Protein AF-A0A0S8G4N6-F1 (afdb_monomer_lite)

Structure (mmCIF, N/CA/C/O backbone):
data_AF-A0A0S8G4N6-F1
#
_entry.id   AF-A0A0S8G4N6-F1
#
loop_
_atom_site.group_PDB
_atom_site.id
_atom_site.type_symbol
_atom_site.label_atom_id
_atom_site.label_alt_id
_atom_site.label_comp_id
_atom_site.label_asym_id
_atom_site.label_entity_id
_atom_site.label_seq_id
_atom_site.pdbx_PDB_ins_code
_atom_site.Cartn_x
_atom_site.Cartn_y
_atom_site.Cartn_z
_atom_site.occupancy
_atom_site.B_iso_or_equiv
_atom_site.auth_seq_id
_atom_site.auth_comp_id
_atom_site.auth_asym_id
_atom_site.auth_atom_id
_atom_site.pdbx_PDB_model_num
ATOM 1 N N . MET A 1 1 ? 17.243 11.690 51.831 1.00 50.94 1 MET A N 1
ATOM 2 C CA . MET A 1 1 ? 15.802 11.473 51.578 1.00 50.94 1 MET A CA 1
ATOM 3 C C . MET A 1 1 ? 15.578 9.976 51.459 1.00 50.94 1 MET A C 1
ATOM 5 O O . MET A 1 1 ? 16.078 9.390 50.510 1.00 50.94 1 MET A O 1
ATOM 9 N N . SER A 1 2 ? 14.945 9.353 52.455 1.00 51.16 2 SER A N 1
ATOM 10 C CA . SER A 1 2 ? 14.623 7.921 52.417 1.00 51.16 2 SER A CA 1
ATOM 11 C C . SER A 1 2 ? 13.267 7.761 51.732 1.00 51.16 2 SER A C 1
ATOM 13 O O . SER A 1 2 ? 12.272 8.266 52.246 1.00 51.16 2 SER A O 1
ATOM 15 N N . TYR A 1 3 ? 13.232 7.147 50.548 1.00 54.66 3 TYR A N 1
ATOM 16 C CA . TYR A 1 3 ? 11.973 6.776 49.902 1.00 54.66 3 TYR A CA 1
ATOM 17 C C . TYR A 1 3 ? 11.386 5.588 50.666 1.00 54.66 3 TYR A C 1
ATOM 19 O O . TYR A 1 3 ? 12.036 4.548 50.779 1.00 54.66 3 TYR A O 1
ATOM 27 N N . SER A 1 4 ? 10.176 5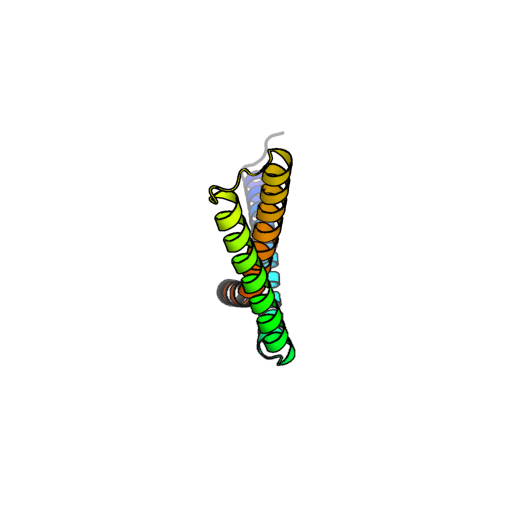.731 51.210 1.00 78.25 4 SER A N 1
ATOM 28 C CA . SER A 1 4 ? 9.478 4.590 51.801 1.00 78.25 4 SER A CA 1
ATOM 29 C C . SER A 1 4 ? 9.069 3.619 50.690 1.00 78.25 4 SER A C 1
ATOM 31 O O . SER A 1 4 ? 8.760 4.031 49.567 1.00 78.25 4 SER A O 1
ATOM 33 N N . TYR A 1 5 ? 9.034 2.325 50.999 1.00 75.19 5 TYR A N 1
ATOM 34 C CA . TYR A 1 5 ? 8.566 1.285 50.076 1.00 75.19 5 TYR A CA 1
ATOM 35 C C . TYR A 1 5 ? 7.176 1.603 49.483 1.00 75.19 5 TYR A C 1
ATOM 37 O O . TYR A 1 5 ? 6.902 1.307 48.321 1.00 75.19 5 TYR A O 1
ATOM 45 N N . GLU A 1 6 ? 6.325 2.292 50.246 1.00 76.81 6 GLU A N 1
ATOM 46 C CA . GLU A 1 6 ? 5.008 2.769 49.813 1.00 76.81 6 GLU A CA 1
ATOM 47 C C . GLU A 1 6 ? 5.103 3.862 48.743 1.00 76.81 6 GLU A C 1
ATOM 49 O O . GLU A 1 6 ? 4.466 3.736 47.699 1.00 76.81 6 GLU A O 1
ATOM 54 N N . THR A 1 7 ? 5.958 4.877 48.933 1.00 77.62 7 THR A N 1
ATOM 55 C CA . THR A 1 7 ? 6.173 5.931 47.920 1.00 77.62 7 THR A CA 1
ATOM 56 C C . THR A 1 7 ? 6.769 5.383 46.621 1.00 77.62 7 THR A C 1
ATOM 58 O O . THR A 1 7 ? 6.418 5.841 45.532 1.00 77.62 7 THR A O 1
ATOM 61 N N . TRP A 1 8 ? 7.624 4.358 46.711 1.00 75.94 8 TRP A N 1
ATOM 62 C CA . TRP A 1 8 ? 8.160 3.666 45.539 1.00 75.94 8 TRP A CA 1
ATOM 63 C C . TRP A 1 8 ? 7.072 2.869 44.800 1.00 75.94 8 TRP A C 1
ATOM 65 O O . TRP A 1 8 ? 6.920 3.017 43.585 1.00 75.94 8 TRP A O 1
ATOM 75 N N . ASN A 1 9 ? 6.260 2.092 45.525 1.00 80.69 9 ASN A N 1
ATOM 76 C CA . ASN A 1 9 ? 5.147 1.332 44.949 1.00 80.69 9 ASN A CA 1
ATOM 77 C C . ASN A 1 9 ? 4.086 2.232 44.305 1.00 80.69 9 ASN A C 1
ATOM 79 O O . ASN A 1 9 ? 3.547 1.901 43.248 1.00 80.69 9 ASN A O 1
ATOM 83 N N . GLU A 1 10 ? 3.783 3.378 44.909 1.00 79.69 10 GLU A N 1
ATOM 84 C CA . GLU A 1 10 ? 2.830 4.337 44.357 1.00 79.69 10 GLU A CA 1
ATOM 85 C C . GLU A 1 10 ? 3.348 4.971 43.056 1.00 79.69 10 GLU A C 1
ATOM 87 O O . GLU A 1 10 ? 2.602 5.085 42.078 1.00 79.69 10 GLU A O 1
ATOM 92 N N . GLY A 1 11 ? 4.648 5.284 42.995 1.00 75.94 11 GLY A N 1
ATOM 93 C CA . GLY A 1 11 ? 5.320 5.725 41.772 1.00 75.94 11 GLY A CA 1
ATOM 94 C C . GLY A 1 11 ? 5.255 4.682 40.651 1.00 75.94 11 GLY A C 1
ATOM 95 O O . GLY A 1 11 ? 4.900 5.018 39.519 1.00 75.94 11 GLY A O 1
ATOM 96 N N . GLN A 1 12 ? 5.514 3.407 40.967 1.00 79.75 12 GLN A N 1
ATOM 97 C CA . GLN A 1 12 ? 5.400 2.303 40.005 1.00 79.75 12 GLN A CA 1
ATOM 98 C C . GLN A 1 12 ? 3.959 2.127 39.502 1.00 79.75 12 GLN A C 1
ATOM 100 O O . GLN A 1 12 ? 3.735 2.012 38.298 1.00 79.75 12 GLN A O 1
ATOM 105 N N . ARG A 1 13 ? 2.960 2.187 40.394 1.00 80.12 13 ARG A N 1
ATOM 106 C CA . ARG A 1 13 ? 1.537 2.100 40.019 1.00 80.12 13 ARG A CA 1
ATOM 107 C C . ARG A 1 13 ? 1.104 3.247 39.107 1.00 80.12 13 ARG A C 1
ATOM 109 O O . ARG A 1 13 ? 0.400 2.998 38.131 1.00 80.12 13 ARG A O 1
ATOM 116 N N . LYS A 1 14 ? 1.539 4.484 39.378 1.00 80.00 14 LYS A N 1
ATOM 117 C CA . LYS A 1 14 ? 1.263 5.639 38.504 1.00 80.00 14 LYS A CA 1
ATOM 118 C C . LYS A 1 14 ? 1.882 5.473 37.118 1.00 80.00 14 LYS A C 1
ATOM 120 O O . LYS A 1 14 ? 1.198 5.724 36.131 1.00 80.00 14 LYS A O 1
ATOM 125 N N . GLN A 1 15 ? 3.134 5.021 37.031 1.00 81.81 15 GLN A N 1
ATOM 126 C CA . GLN A 1 15 ? 3.786 4.771 35.740 1.00 81.81 15 GLN A CA 1
ATOM 127 C C . GLN A 1 15 ? 3.089 3.663 34.947 1.00 81.81 15 GLN A C 1
ATOM 129 O O . GLN A 1 15 ? 2.857 3.821 33.750 1.00 81.81 15 GLN A O 1
ATOM 134 N N . LEU A 1 16 ? 2.722 2.561 35.606 1.00 80.69 16 LEU A N 1
ATOM 135 C CA . LEU A 1 16 ? 1.989 1.463 34.975 1.00 80.69 16 LEU A CA 1
ATOM 136 C C . LEU A 1 16 ? 0.611 1.913 34.479 1.00 80.69 16 LEU A C 1
ATOM 138 O O . LEU A 1 16 ? 0.246 1.587 33.354 1.00 80.69 16 LEU A O 1
ATOM 142 N N . ARG A 1 17 ? -0.122 2.706 35.274 1.00 81.19 17 ARG A N 1
ATOM 143 C CA . ARG A 1 17 ? -1.416 3.270 34.865 1.00 81.19 17 ARG A CA 1
ATOM 144 C C . ARG A 1 17 ? -1.268 4.217 33.671 1.00 81.19 17 ARG A C 1
ATOM 146 O O . ARG A 1 17 ? -2.014 4.072 32.718 1.00 81.19 17 ARG A O 1
ATOM 153 N N . GLY A 1 18 ? -0.259 5.090 33.661 1.00 80.00 18 GLY A N 1
ATOM 154 C CA . GLY A 1 18 ? 0.005 5.975 32.519 1.00 80.00 18 GLY A CA 1
ATOM 155 C C . GLY A 1 18 ? 0.291 5.215 31.217 1.00 80.00 18 GLY A C 1
ATOM 156 O O . GLY A 1 18 ? -0.275 5.545 30.181 1.00 80.00 18 GLY A O 1
ATOM 157 N N . ARG A 1 19 ? 1.099 4.146 31.275 1.00 83.88 19 ARG A N 1
ATOM 158 C CA . ARG A 1 19 ? 1.354 3.279 30.107 1.00 83.88 19 ARG A CA 1
ATOM 159 C C . ARG A 1 19 ? 0.103 2.526 29.656 1.00 83.88 19 ARG A C 1
ATOM 161 O O . ARG A 1 19 ? -0.092 2.324 28.461 1.00 83.88 19 ARG A O 1
ATOM 168 N N . LEU A 1 20 ? -0.727 2.088 30.603 1.00 82.62 20 LEU A N 1
ATOM 169 C CA . LEU A 1 20 ? -2.003 1.445 30.297 1.00 82.62 20 LEU A CA 1
ATOM 170 C C . LEU A 1 20 ? -2.944 2.426 29.586 1.00 82.62 20 LEU A C 1
ATOM 172 O O . LEU A 1 20 ? -3.516 2.072 28.560 1.00 82.62 20 LEU A O 1
ATOM 176 N N . ASP A 1 21 ? -3.065 3.652 30.092 1.00 81.56 21 ASP A N 1
ATOM 177 C CA . ASP A 1 21 ? -3.926 4.689 29.521 1.00 81.56 21 ASP A CA 1
ATOM 178 C C . ASP A 1 21 ? -3.480 5.076 28.102 1.00 81.56 21 ASP A C 1
ATOM 180 O O . ASP A 1 21 ? -4.314 5.171 27.199 1.00 81.56 21 ASP A O 1
ATOM 184 N N . GLU A 1 22 ? -2.170 5.219 27.877 1.00 86.12 22 GLU A N 1
ATOM 185 C CA . GLU A 1 22 ? -1.587 5.437 26.547 1.00 86.12 22 GLU A CA 1
ATOM 186 C C . GLU A 1 22 ? -1.927 4.282 25.597 1.00 86.12 22 GLU A C 1
ATOM 188 O O . GLU A 1 22 ? -2.467 4.499 24.510 1.00 86.12 22 GLU A O 1
ATOM 193 N N . ARG A 1 23 ? -1.722 3.037 26.045 1.00 84.81 23 ARG A N 1
ATOM 194 C CA . ARG A 1 23 ? -2.022 1.844 25.248 1.00 84.81 23 ARG A CA 1
ATOM 195 C C . ARG A 1 23 ? -3.508 1.719 24.912 1.00 84.81 23 ARG A C 1
ATOM 197 O O . ARG A 1 23 ? -3.856 1.350 23.792 1.00 84.81 23 ARG A O 1
ATOM 204 N N . LEU A 1 24 ? -4.397 2.035 25.853 1.00 85.50 24 LEU A N 1
ATOM 205 C CA . LEU A 1 24 ? -5.842 2.078 25.614 1.00 85.50 24 LEU A CA 1
ATOM 206 C C . LEU A 1 24 ? -6.213 3.195 24.627 1.00 85.50 24 LEU A C 1
ATOM 208 O O . LEU A 1 24 ? -7.114 3.009 23.809 1.00 85.50 24 LEU A O 1
ATOM 212 N N . GLY A 1 25 ? -5.509 4.329 24.666 1.00 85.12 25 GLY A N 1
ATOM 213 C CA . GLY A 1 25 ? -5.620 5.400 23.676 1.00 85.12 25 GLY A CA 1
ATOM 214 C C . GLY A 1 25 ? -5.289 4.926 22.258 1.00 85.12 25 GLY A C 1
ATOM 215 O O . GLY A 1 25 ? -6.101 5.100 21.349 1.00 85.12 25 GLY A O 1
ATOM 216 N N . GLU A 1 26 ? -4.150 4.255 22.076 1.00 88.31 26 GLU A N 1
ATOM 217 C CA . GLU A 1 26 ? -3.744 3.678 20.784 1.00 88.31 26 GLU A CA 1
ATOM 218 C C . GLU A 1 26 ? -4.768 2.669 20.245 1.00 88.31 26 GLU A C 1
ATOM 220 O O . GLU A 1 26 ? -5.111 2.686 19.061 1.00 88.31 26 GLU A O 1
ATOM 225 N N . LEU A 1 27 ? -5.295 1.803 21.115 1.00 85.50 27 LEU A N 1
ATOM 226 C CA . LEU A 1 27 ? -6.302 0.810 20.737 1.00 85.50 27 LEU A CA 1
ATOM 227 C C . LEU A 1 27 ? -7.613 1.471 20.289 1.00 85.50 27 LEU A C 1
ATOM 229 O O . LEU A 1 27 ? -8.218 1.031 19.311 1.00 85.50 27 LEU A O 1
ATOM 233 N N . ARG A 1 28 ? -8.041 2.556 20.948 1.00 86.81 28 ARG A N 1
ATOM 234 C CA . ARG A 1 28 ? -9.228 3.321 20.528 1.00 86.81 28 ARG A CA 1
ATOM 235 C C . ARG A 1 28 ? -9.031 3.962 19.157 1.00 86.81 28 ARG A C 1
ATOM 237 O O . ARG A 1 28 ? -9.946 3.912 18.339 1.00 86.81 28 ARG A O 1
ATOM 244 N N . LEU A 1 29 ? -7.846 4.510 18.878 1.00 87.19 29 LEU A N 1
ATOM 245 C CA . LEU A 1 29 ? -7.520 5.049 17.553 1.00 87.19 29 LEU A CA 1
ATOM 246 C C . LEU A 1 29 ? -7.568 3.957 16.476 1.00 87.19 29 LEU A C 1
ATOM 248 O O . LEU A 1 29 ? -8.169 4.159 15.422 1.00 87.19 29 LEU A O 1
ATOM 252 N N . ALA A 1 30 ? -7.001 2.779 16.754 1.00 81.31 30 ALA A N 1
ATOM 253 C CA . ALA A 1 30 ? -7.063 1.641 15.838 1.00 81.31 30 ALA A CA 1
ATOM 254 C C . ALA A 1 30 ? -8.512 1.183 15.575 1.00 81.31 30 ALA A C 1
ATOM 256 O O . ALA A 1 30 ? -8.874 0.918 14.430 1.00 81.31 30 ALA A O 1
ATOM 257 N N . GLN A 1 31 ? 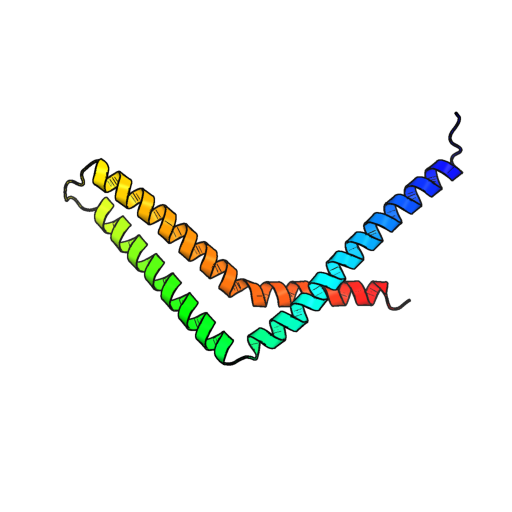-9.362 1.147 16.607 1.00 82.56 31 GLN A N 1
ATOM 258 C CA . GLN A 1 31 ? -10.787 0.832 16.468 1.00 82.56 31 GLN A CA 1
ATOM 259 C C . GLN A 1 31 ? -11.538 1.877 15.622 1.00 82.56 31 GLN A C 1
ATOM 261 O O . GLN A 1 31 ? -12.364 1.515 14.787 1.00 82.56 31 GLN A O 1
ATOM 266 N N . GLN A 1 32 ? -11.268 3.171 15.815 1.00 85.12 32 GLN A N 1
ATOM 267 C CA . GLN A 1 32 ? -11.879 4.237 15.009 1.00 85.12 32 GLN A CA 1
ATOM 268 C C . GLN A 1 32 ? -11.462 4.142 13.537 1.00 85.12 32 GLN A C 1
ATOM 270 O O . GLN A 1 32 ? -12.298 4.297 12.645 1.00 85.12 32 GLN A O 1
ATOM 275 N N . ALA A 1 33 ? -10.190 3.835 13.277 1.00 79.88 33 ALA A N 1
ATOM 276 C CA . ALA A 1 33 ? -9.671 3.680 11.924 1.00 79.88 33 ALA A CA 1
ATOM 277 C C . ALA A 1 33 ? -10.329 2.514 11.158 1.00 79.88 33 ALA A C 1
ATOM 279 O O . ALA A 1 33 ? -10.525 2.619 9.949 1.00 79.88 33 ALA A O 1
ATOM 280 N N . GLU A 1 34 ? -10.738 1.437 11.838 1.00 84.12 34 GLU A N 1
ATOM 281 C CA . GLU A 1 34 ? -11.511 0.347 11.219 1.00 84.12 34 GLU A CA 1
ATOM 282 C C . GLU A 1 34 ? -12.867 0.824 10.691 1.00 84.12 34 GLU A C 1
ATOM 284 O O . GLU A 1 34 ? -13.275 0.403 9.610 1.00 84.12 34 GLU A O 1
ATOM 289 N N . VAL A 1 35 ? -13.567 1.709 11.410 1.00 78.12 35 VAL A N 1
ATOM 290 C CA . VAL A 1 35 ? -14.859 2.247 10.945 1.00 78.12 35 VAL A CA 1
ATOM 291 C C . VAL A 1 35 ? -14.670 3.023 9.642 1.00 78.12 35 VAL A C 1
ATOM 293 O O . VAL A 1 35 ? -15.403 2.795 8.682 1.00 78.12 35 VAL A O 1
ATOM 296 N N . ALA A 1 36 ? -13.648 3.879 9.577 1.00 78.06 36 ALA A N 1
ATOM 297 C CA . ALA A 1 36 ? -13.306 4.603 8.355 1.00 78.06 36 ALA A CA 1
ATOM 298 C C . ALA A 1 36 ? -12.906 3.653 7.210 1.00 78.06 36 ALA A C 1
ATOM 300 O O . ALA A 1 36 ? -13.332 3.849 6.074 1.00 78.06 36 ALA A O 1
ATOM 301 N N . ALA A 1 37 ? -12.142 2.596 7.507 1.00 77.31 37 ALA A N 1
ATOM 302 C CA . ALA A 1 37 ? -11.761 1.588 6.519 1.00 77.31 37 ALA A CA 1
ATOM 303 C C . ALA A 1 37 ? -12.976 0.833 5.953 1.00 77.31 37 ALA A C 1
ATOM 305 O O . ALA A 1 37 ? -13.030 0.608 4.748 1.00 77.31 37 ALA A O 1
ATOM 306 N N . LYS A 1 38 ? -13.969 0.490 6.787 1.00 78.44 38 LYS A N 1
ATOM 307 C CA . LYS A 1 38 ? -15.216 -0.150 6.330 1.00 78.44 38 LYS A CA 1
ATOM 308 C C . LYS A 1 38 ? -15.994 0.742 5.369 1.00 78.44 38 LYS A C 1
ATOM 310 O O . LYS A 1 38 ? -16.360 0.286 4.290 1.00 78.44 38 LYS A O 1
ATOM 315 N N . LEU A 1 39 ? -16.159 2.016 5.728 1.00 81.12 39 LEU A N 1
ATOM 316 C CA . LEU A 1 39 ? -16.827 3.002 4.874 1.00 81.12 39 LEU A CA 1
ATOM 317 C C . LEU A 1 39 ? -16.119 3.160 3.521 1.00 81.12 39 LEU A C 1
ATOM 319 O O . LEU A 1 39 ? -16.783 3.218 2.493 1.00 81.12 39 LEU A O 1
ATOM 323 N N . LEU A 1 40 ? -14.781 3.166 3.509 1.00 77.62 40 LEU A N 1
ATOM 324 C CA . LEU A 1 40 ? -13.994 3.192 2.272 1.00 77.62 40 LEU A CA 1
ATOM 325 C C . LEU A 1 40 ? -14.241 1.947 1.413 1.00 77.62 40 LEU A C 1
ATOM 327 O O . LEU A 1 40 ? -14.485 2.071 0.221 1.00 77.62 40 LEU A O 1
ATOM 331 N N . THR A 1 41 ? -14.219 0.747 1.998 1.00 72.94 41 THR A N 1
ATOM 332 C CA . THR A 1 41 ? -14.396 -0.500 1.232 1.00 72.94 41 THR A CA 1
ATOM 333 C C . THR A 1 41 ? -15.797 -0.690 0.645 1.00 72.94 41 THR A C 1
ATOM 335 O O . THR A 1 41 ? -15.957 -1.459 -0.300 1.00 72.94 41 THR A O 1
ATOM 338 N N . GLU A 1 42 ? -16.801 0.003 1.181 1.00 80.31 42 GLU A N 1
ATOM 339 C CA . GLU A 1 42 ? -18.182 -0.019 0.683 1.00 80.31 42 GLU A CA 1
ATOM 340 C C . GLU A 1 42 ? -18.441 1.049 -0.403 1.00 80.31 42 GLU A C 1
ATOM 342 O O . GLU A 1 42 ? -19.467 1.000 -1.083 1.00 80.31 42 GLU A O 1
ATOM 347 N N . ASP A 1 43 ? -17.508 1.985 -0.621 1.00 82.00 43 ASP A N 1
ATOM 348 C CA . ASP A 1 43 ? -17.622 3.040 -1.631 1.00 82.00 43 ASP A CA 1
ATOM 349 C C . ASP A 1 43 ? -17.220 2.536 -3.034 1.00 82.00 43 ASP A C 1
ATOM 351 O O . ASP A 1 43 ? -16.118 2.041 -3.280 1.00 82.00 43 ASP A O 1
ATOM 355 N N . SER A 1 44 ? -18.110 2.706 -4.012 1.00 80.81 44 SER A N 1
ATOM 356 C CA . SER A 1 44 ? -17.839 2.371 -5.417 1.00 80.81 44 SER A CA 1
ATOM 357 C C . SER A 1 44 ? -16.660 3.143 -6.032 1.00 80.81 44 SER A C 1
ATOM 359 O O . SER A 1 44 ? -15.918 2.583 -6.843 1.00 80.81 44 SER A O 1
ATOM 361 N N . HIS A 1 45 ? -16.436 4.396 -5.625 1.00 84.50 45 HIS A N 1
ATOM 362 C CA . HIS A 1 45 ? -15.295 5.194 -6.071 1.00 84.50 45 HIS A CA 1
ATOM 363 C C . HIS A 1 45 ? -13.982 4.659 -5.508 1.00 84.50 45 HIS A C 1
ATOM 365 O O . HIS A 1 45 ? -12.950 4.757 -6.172 1.00 84.50 45 HIS A O 1
ATOM 371 N N . TRP A 1 46 ? -14.015 4.046 -4.322 1.00 83.56 46 TRP A N 1
ATOM 372 C CA . TRP A 1 46 ? -12.846 3.388 -3.754 1.00 83.56 46 TRP A CA 1
ATOM 373 C C . TRP A 1 46 ? -12.415 2.206 -4.617 1.00 83.56 46 TRP A C 1
ATOM 375 O O . TRP A 1 46 ? -11.250 2.112 -4.983 1.00 83.56 46 TRP A O 1
ATOM 385 N N . ASN A 1 47 ? -13.352 1.363 -5.053 1.00 81.12 47 ASN A N 1
ATOM 386 C CA . ASN A 1 47 ? -13.037 0.253 -5.956 1.00 81.12 47 ASN A CA 1
ATOM 387 C C . ASN A 1 47 ? -12.435 0.728 -7.290 1.00 81.12 47 ASN A C 1
ATOM 389 O O . ASN A 1 47 ? -11.465 0.139 -7.768 1.00 81.12 47 ASN A O 1
ATOM 393 N N . ALA A 1 48 ? -12.954 1.818 -7.865 1.00 85.88 48 ALA A N 1
ATOM 394 C CA . ALA A 1 48 ? -12.366 2.433 -9.058 1.00 85.88 48 ALA A CA 1
ATOM 395 C C . ALA A 1 48 ? -10.950 2.971 -8.786 1.00 85.88 48 ALA A C 1
ATOM 397 O O . ALA A 1 48 ? -10.035 2.763 -9.582 1.00 85.88 48 ALA A O 1
ATOM 398 N N . PHE A 1 49 ? -10.738 3.606 -7.633 1.00 87.12 49 PHE A N 1
ATOM 399 C CA . PHE A 1 49 ? -9.419 4.057 -7.201 1.00 87.12 49 PHE A CA 1
ATOM 400 C C . PHE A 1 49 ? -8.428 2.890 -7.043 1.00 87.12 49 PHE A C 1
ATOM 402 O O . PHE A 1 49 ? -7.311 2.980 -7.547 1.00 87.12 49 PHE A O 1
ATOM 409 N N . LEU A 1 50 ? -8.834 1.762 -6.447 1.00 86.38 50 LEU A N 1
ATOM 410 C CA . LEU A 1 50 ? -7.990 0.563 -6.337 1.00 86.38 50 LEU A CA 1
ATOM 411 C C . LEU A 1 50 ? -7.585 0.016 -7.715 1.00 86.38 50 LEU A C 1
ATOM 413 O O . LEU A 1 50 ? -6.442 -0.398 -7.901 1.00 86.38 50 LEU A O 1
ATOM 417 N N . GLN A 1 51 ? -8.485 0.050 -8.702 1.00 89.12 51 GLN A N 1
ATOM 418 C CA . GLN A 1 51 ? -8.159 -0.345 -10.078 1.00 89.12 51 GLN A CA 1
ATOM 419 C C . GLN A 1 51 ? -7.128 0.591 -10.722 1.00 89.12 51 GLN A C 1
ATOM 421 O O . GLN A 1 51 ? -6.220 0.121 -11.413 1.00 89.12 51 GLN A O 1
ATOM 426 N N . ILE A 1 52 ? -7.230 1.901 -10.472 1.00 92.44 52 ILE A N 1
ATOM 427 C CA . ILE A 1 52 ? -6.235 2.882 -10.925 1.00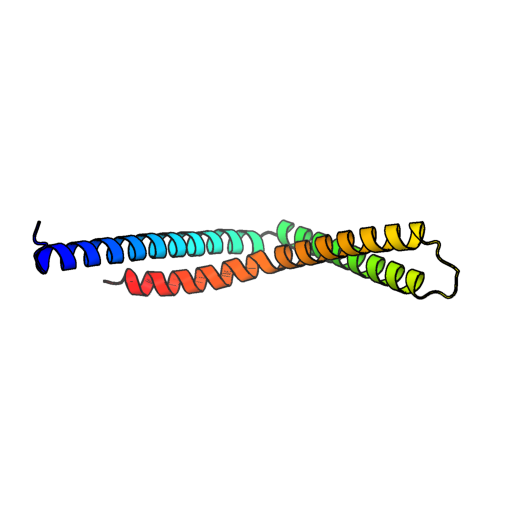 92.44 52 ILE A CA 1
ATOM 428 C C . ILE A 1 52 ? -4.873 2.573 -10.293 1.00 92.44 52 ILE A C 1
ATOM 430 O O . ILE A 1 52 ? -3.879 2.478 -11.010 1.00 92.44 52 ILE A O 1
ATOM 434 N N . LEU A 1 53 ? -4.828 2.335 -8.978 1.00 92.81 53 LEU A N 1
ATOM 435 C CA . LEU A 1 53 ? -3.589 1.971 -8.285 1.00 92.81 53 LEU A CA 1
ATOM 436 C C . LEU A 1 53 ? -2.972 0.684 -8.842 1.00 92.81 53 LEU A C 1
ATOM 438 O O . LEU A 1 53 ? -1.770 0.636 -9.099 1.00 92.81 53 LEU A O 1
ATOM 442 N N . GLN A 1 54 ? -3.788 -0.345 -9.075 1.00 93.19 54 GLN A N 1
ATOM 443 C CA . GLN A 1 54 ? -3.323 -1.608 -9.643 1.00 93.19 54 GLN A CA 1
ATOM 444 C C . GLN A 1 54 ? -2.759 -1.430 -11.058 1.00 93.19 54 GLN A C 1
ATOM 446 O O . GLN A 1 54 ? -1.755 -2.054 -11.410 1.00 93.19 54 GLN A O 1
ATOM 451 N N . THR A 1 55 ? -3.382 -0.567 -11.861 1.00 94.81 55 THR A N 1
ATOM 452 C CA . THR A 1 55 ? -2.906 -0.225 -13.207 1.00 94.81 55 THR A CA 1
ATOM 453 C C . THR A 1 55 ? -1.542 0.460 -13.145 1.00 94.81 55 THR A C 1
ATOM 455 O O . THR A 1 55 ? -0.632 0.077 -13.878 1.00 94.81 55 THR A O 1
ATOM 458 N N . GLU A 1 56 ? -1.366 1.410 -12.227 1.00 94.94 56 GLU A N 1
ATOM 459 C CA . GLU A 1 56 ? -0.104 2.135 -12.058 1.00 94.94 56 GLU A CA 1
ATOM 460 C C . GLU A 1 56 ? 1.028 1.230 -11.541 1.00 94.94 56 GLU A C 1
ATOM 462 O O . GLU A 1 56 ? 2.169 1.325 -11.999 1.00 94.94 56 GLU A O 1
ATOM 467 N N . ILE A 1 57 ? 0.721 0.287 -10.644 1.00 94.81 57 ILE A N 1
ATOM 468 C CA . ILE A 1 57 ? 1.681 -0.735 -10.192 1.00 94.81 57 ILE A CA 1
ATOM 469 C C . ILE A 1 57 ? 2.131 -1.608 -11.361 1.00 94.81 57 ILE A C 1
ATOM 471 O O . ILE A 1 57 ? 3.328 -1.854 -11.521 1.00 94.81 57 ILE A O 1
ATOM 475 N N . ASN A 1 58 ? 1.188 -2.069 -12.186 1.00 95.56 58 ASN A N 1
ATOM 476 C CA . ASN A 1 58 ? 1.507 -2.884 -13.355 1.00 95.56 58 ASN A CA 1
ATOM 477 C C . ASN A 1 58 ? 2.390 -2.104 -14.333 1.00 95.56 58 ASN A C 1
ATOM 479 O O . ASN A 1 58 ? 3.418 -2.622 -14.761 1.00 95.56 58 ASN A O 1
ATOM 483 N N . TYR A 1 59 ? 2.065 -0.833 -14.586 1.00 96.25 59 TYR A N 1
ATOM 484 C CA . TYR A 1 59 ? 2.899 0.050 -15.396 1.00 96.25 59 TYR A CA 1
ATOM 485 C C . TYR A 1 59 ? 4.329 0.165 -14.841 1.00 96.25 59 TYR A C 1
ATOM 487 O O . TYR A 1 59 ? 5.298 -0.001 -15.586 1.00 96.25 59 TYR A O 1
ATOM 495 N N . CYS A 1 60 ? 4.487 0.386 -13.532 1.00 95.25 60 CYS A N 1
ATOM 496 C CA . CYS A 1 60 ? 5.806 0.464 -12.902 1.00 95.25 60 CYS A CA 1
ATOM 497 C C . CYS A 1 60 ? 6.599 -0.844 -13.048 1.00 95.25 60 CYS A C 1
ATOM 499 O O . CYS A 1 60 ? 7.792 -0.810 -13.357 1.00 95.25 60 CYS A O 1
ATOM 501 N N . ARG A 1 61 ? 5.947 -1.998 -12.862 1.00 94.88 61 ARG A N 1
ATOM 502 C CA . ARG A 1 61 ? 6.568 -3.327 -12.991 1.00 94.88 61 ARG A CA 1
ATOM 503 C C . ARG A 1 61 ? 6.975 -3.641 -14.431 1.00 94.88 61 ARG A C 1
ATOM 505 O O . ARG A 1 61 ? 8.080 -4.134 -14.651 1.00 94.88 61 ARG A O 1
ATOM 512 N N . ASP A 1 62 ? 6.137 -3.301 -15.405 1.00 96.38 62 ASP A N 1
ATOM 513 C CA . ASP A 1 62 ? 6.452 -3.480 -16.825 1.00 96.38 62 ASP A CA 1
ATOM 514 C C . ASP A 1 62 ? 7.631 -2.595 -17.245 1.00 96.38 62 ASP A C 1
ATOM 516 O O . ASP A 1 62 ? 8.543 -3.048 -17.940 1.00 96.38 62 ASP A O 1
ATOM 520 N N . ARG A 1 63 ? 7.671 -1.346 -16.766 1.00 94.75 63 ARG A N 1
ATOM 521 C CA . ARG A 1 63 ? 8.813 -0.448 -16.986 1.00 94.75 63 ARG A CA 1
ATOM 522 C C . ARG A 1 63 ? 10.096 -0.963 -16.344 1.00 94.75 63 ARG A C 1
ATOM 524 O O . ARG A 1 63 ? 11.148 -0.878 -16.971 1.00 94.75 63 ARG A O 1
ATOM 531 N N . LEU A 1 64 ? 10.024 -1.519 -15.136 1.00 94.19 64 LEU A N 1
ATOM 532 C CA . LEU A 1 64 ? 11.174 -2.152 -14.488 1.00 94.19 64 LEU A CA 1
ATOM 533 C C . LEU A 1 64 ? 11.717 -3.318 -15.315 1.00 94.19 64 LEU A C 1
ATOM 535 O O . LEU A 1 64 ? 12.921 -3.363 -15.558 1.00 94.19 64 LEU A O 1
ATOM 539 N N . ARG A 1 65 ? 10.841 -4.193 -15.823 1.00 93.50 65 ARG A N 1
ATOM 540 C CA . ARG A 1 65 ? 11.242 -5.296 -16.707 1.00 93.50 65 ARG A CA 1
ATOM 541 C C . ARG A 1 65 ? 11.944 -4.784 -17.969 1.00 93.50 65 ARG A C 1
ATOM 543 O O . ARG A 1 65 ? 13.000 -5.293 -18.322 1.00 93.50 65 ARG A O 1
ATOM 550 N N . GLN A 1 66 ? 11.417 -3.735 -18.607 1.00 91.56 66 GLN A N 1
ATOM 551 C CA . GLN A 1 66 ? 12.060 -3.113 -19.776 1.00 91.56 66 GLN A CA 1
ATOM 552 C C . GLN A 1 66 ? 13.453 -2.551 -19.452 1.00 91.56 66 GLN A C 1
ATOM 554 O O . GLN A 1 66 ? 14.366 -2.638 -20.274 1.00 91.56 66 GLN A O 1
ATOM 559 N N . ILE A 1 67 ? 13.631 -1.956 -18.267 1.00 91.31 67 ILE A N 1
ATOM 560 C CA . ILE A 1 67 ? 14.939 -1.465 -17.818 1.00 91.31 67 ILE A CA 1
ATOM 561 C C . ILE A 1 67 ? 15.909 -2.636 -17.623 1.00 91.31 67 ILE A C 1
ATOM 563 O O . ILE A 1 67 ? 17.042 -2.562 -18.095 1.00 91.31 67 ILE A O 1
ATOM 567 N N . GLU A 1 68 ? 15.473 -3.718 -16.976 1.00 87.88 68 GLU A N 1
ATOM 568 C CA . GLU A 1 68 ? 16.282 -4.926 -16.767 1.00 87.88 68 GLU A CA 1
ATOM 569 C C . GLU A 1 68 ? 16.719 -5.549 -18.100 1.00 87.88 68 GLU A C 1
ATOM 571 O O . GLU A 1 68 ? 17.907 -5.801 -18.303 1.00 87.88 68 GLU A O 1
ATOM 576 N N . GLU A 1 69 ? 15.796 -5.702 -19.051 1.00 88.56 69 GLU A N 1
ATOM 577 C CA . GLU A 1 69 ? 16.085 -6.195 -20.403 1.00 88.56 69 GLU A CA 1
ATOM 578 C C . GLU A 1 69 ? 17.110 -5.315 -21.131 1.00 88.56 69 GLU A C 1
ATOM 580 O O . GLU A 1 69 ? 18.025 -5.821 -21.782 1.00 88.56 69 GLU A O 1
ATOM 585 N N . ARG A 1 70 ? 16.994 -3.990 -20.994 1.00 85.62 70 ARG A N 1
ATOM 586 C CA . ARG A 1 70 ? 17.897 -3.030 -21.638 1.00 85.62 70 ARG A CA 1
ATOM 587 C C . ARG A 1 70 ? 19.294 -3.035 -21.020 1.00 85.62 70 ARG A C 1
ATOM 589 O O . ARG A 1 70 ? 20.263 -2.911 -21.760 1.00 85.62 70 ARG A O 1
ATOM 596 N N . VAL A 1 71 ? 19.411 -3.220 -19.704 1.00 82.81 71 VAL A N 1
ATOM 597 C CA . VAL A 1 71 ? 20.710 -3.367 -19.020 1.00 82.81 71 VAL A CA 1
ATOM 598 C C . VAL A 1 71 ? 21.379 -4.701 -19.369 1.00 82.81 71 VAL A C 1
ATOM 600 O O . VAL A 1 71 ? 22.601 -4.758 -19.479 1.00 82.81 71 VAL A O 1
ATOM 603 N N . CYS A 1 72 ? 20.601 -5.768 -19.563 1.00 78.62 72 CYS A N 1
ATOM 604 C CA . CYS A 1 72 ? 21.106 -7.091 -19.944 1.00 78.62 72 CYS A CA 1
ATOM 605 C C . CYS A 1 72 ? 21.342 -7.263 -21.455 1.00 78.62 72 CYS A C 1
ATOM 607 O O . CYS A 1 72 ? 21.854 -8.301 -21.880 1.00 78.62 72 CYS A O 1
ATOM 609 N N . SER A 1 73 ? 20.965 -6.278 -22.271 1.00 80.75 73 SER A N 1
ATOM 610 C CA . SER A 1 73 ? 21.172 -6.298 -23.718 1.00 80.75 73 SER A CA 1
ATOM 611 C C . SER A 1 73 ? 22.661 -6.234 -24.070 1.00 80.75 73 SER A C 1
ATOM 613 O O . SER A 1 73 ? 23.434 -5.513 -23.448 1.00 80.75 73 SER A O 1
ATOM 615 N N . ALA A 1 74 ? 23.060 -6.947 -25.128 1.00 68.88 74 ALA A N 1
ATOM 616 C CA . ALA A 1 74 ? 24.412 -6.875 -25.690 1.00 68.88 74 ALA A CA 1
ATOM 617 C C . ALA A 1 74 ? 24.713 -5.530 -26.386 1.00 68.88 74 ALA A C 1
ATOM 619 O O . ALA A 1 74 ? 25.841 -5.300 -26.827 1.00 68.88 74 ALA A O 1
ATOM 620 N N . ALA A 1 75 ? 23.715 -4.647 -26.510 1.00 74.69 75 ALA A N 1
ATOM 621 C CA . ALA A 1 75 ? 23.934 -3.271 -26.925 1.00 74.69 75 ALA A CA 1
ATOM 622 C C . ALA A 1 75 ? 24.820 -2.568 -25.888 1.00 74.69 75 ALA A C 1
ATOM 624 O O . ALA A 1 75 ? 24.530 -2.596 -24.696 1.00 74.69 75 ALA A O 1
ATOM 625 N N . VAL A 1 76 ? 25.913 -1.946 -26.335 1.00 60.94 76 VAL A N 1
ATOM 626 C CA . VAL A 1 76 ? 26.822 -1.216 -25.443 1.00 60.94 76 VAL A CA 1
ATOM 627 C C . VAL A 1 76 ? 26.070 -0.028 -24.841 1.00 60.94 76 VAL A C 1
ATOM 629 O O . VAL A 1 76 ? 25.860 0.981 -25.510 1.00 60.94 76 VAL A O 1
ATOM 632 N N . VAL A 1 77 ? 25.660 -0.162 -23.581 1.00 74.00 77 VAL A N 1
ATOM 633 C CA . VAL A 1 77 ? 25.058 0.911 -22.784 1.00 74.00 77 VAL A CA 1
ATOM 634 C C . VAL A 1 77 ? 26.188 1.782 -22.239 1.00 74.00 77 VAL A C 1
ATOM 636 O O . VAL A 1 77 ? 27.140 1.278 -21.638 1.00 74.00 77 VAL A O 1
ATOM 639 N N . SER A 1 78 ? 26.115 3.095 -22.458 1.00 84.88 78 SER A N 1
ATOM 640 C CA . SER A 1 78 ? 27.097 4.027 -21.885 1.00 84.88 78 SER A CA 1
ATOM 641 C C . SER A 1 78 ? 27.007 4.060 -20.351 1.00 84.88 78 SER A C 1
ATOM 643 O O . SER A 1 78 ? 25.951 3.789 -19.780 1.00 84.88 78 SER A O 1
ATOM 645 N N . SER A 1 79 ? 28.093 4.426 -19.659 1.00 84.25 79 SER A N 1
ATOM 646 C CA . SER A 1 79 ? 28.088 4.534 -18.186 1.00 84.25 79 SER A CA 1
ATOM 647 C C . SER A 1 79 ? 26.992 5.479 -17.671 1.00 84.25 79 SER A C 1
ATOM 649 O O . SER A 1 79 ? 26.314 5.163 -16.693 1.00 84.25 79 SER A O 1
ATOM 651 N N . ASP A 1 80 ? 26.778 6.606 -18.355 1.00 87.12 80 ASP A N 1
ATOM 652 C CA . ASP A 1 80 ? 25.752 7.593 -17.995 1.00 87.12 80 ASP A CA 1
ATOM 653 C C . ASP A 1 80 ? 24.338 7.030 -18.170 1.00 87.12 80 ASP A C 1
ATOM 655 O O . ASP A 1 80 ? 23.459 7.234 -17.331 1.00 87.12 80 ASP A O 1
ATOM 659 N N . GLU A 1 81 ? 24.119 6.255 -19.230 1.00 85.88 81 GLU A N 1
ATOM 660 C CA . GLU A 1 81 ? 22.843 5.601 -19.495 1.00 85.88 81 GLU A CA 1
ATOM 661 C C . GLU A 1 81 ? 22.556 4.493 -18.474 1.00 85.88 81 GLU A C 1
ATOM 663 O O . GLU A 1 81 ? 21.439 4.413 -17.965 1.00 85.88 81 GLU A O 1
ATOM 668 N N . VAL A 1 82 ? 23.564 3.705 -18.080 1.00 86.50 82 VAL A N 1
ATOM 669 C CA . VAL A 1 82 ? 23.430 2.732 -16.982 1.00 86.50 82 VAL A CA 1
ATOM 670 C C . VAL A 1 82 ? 23.047 3.441 -15.683 1.00 86.50 82 VAL A C 1
ATOM 672 O O . VAL A 1 82 ? 22.167 2.975 -14.957 1.00 86.50 82 VAL A O 1
ATOM 675 N N . GLN A 1 83 ? 23.684 4.571 -15.373 1.00 87.88 83 GLN A N 1
ATOM 676 C CA . GLN A 1 83 ? 23.376 5.329 -14.165 1.00 87.88 83 GLN A CA 1
ATOM 677 C C . GLN A 1 83 ? 21.955 5.906 -14.196 1.00 87.88 83 GLN A C 1
ATOM 679 O O . GLN A 1 83 ? 21.237 5.785 -13.202 1.00 87.88 83 GLN A O 1
ATOM 684 N N . SER A 1 84 ? 21.518 6.452 -15.335 1.00 90.19 84 SER A N 1
ATOM 685 C CA . SER A 1 84 ? 20.139 6.918 -15.526 1.00 90.19 84 SER A CA 1
ATOM 686 C C . SER A 1 84 ? 19.135 5.783 -15.317 1.00 90.19 84 SER A C 1
ATOM 688 O O . SER A 1 84 ? 18.204 5.920 -14.526 1.00 90.19 84 SER A O 1
ATOM 690 N N . LEU A 1 85 ? 19.363 4.631 -15.956 1.00 91.00 85 LEU A N 1
ATOM 691 C CA . LEU A 1 85 ? 18.487 3.463 -15.848 1.00 91.00 85 LEU A CA 1
ATOM 692 C C . LEU A 1 85 ? 18.387 2.945 -14.408 1.00 91.00 85 LEU A C 1
ATOM 694 O O . LEU A 1 85 ? 17.307 2.558 -13.964 1.00 91.00 85 LEU A O 1
ATOM 698 N N . ARG A 1 86 ? 19.485 2.976 -13.643 1.00 89.56 86 ARG A N 1
ATOM 699 C CA . ARG A 1 86 ? 19.474 2.608 -12.218 1.00 89.56 86 ARG A CA 1
ATOM 700 C C . ARG A 1 86 ? 18.632 3.567 -11.380 1.00 89.56 86 ARG A C 1
ATOM 702 O O . ARG A 1 86 ? 17.881 3.105 -10.523 1.00 89.56 86 ARG A O 1
ATOM 709 N N . MET A 1 87 ? 18.743 4.874 -11.613 1.00 92.50 87 MET A N 1
ATOM 710 C CA . MET A 1 87 ? 17.943 5.871 -10.893 1.00 92.50 87 MET A CA 1
ATOM 711 C C . MET A 1 87 ? 16.450 5.715 -11.194 1.00 92.50 87 MET A C 1
ATOM 713 O O . MET A 1 87 ? 15.634 5.723 -10.269 1.00 92.50 87 MET A O 1
ATOM 717 N N . ASP A 1 88 ? 16.104 5.495 -12.462 1.00 92.94 88 ASP A N 1
ATOM 718 C CA . ASP A 1 88 ? 14.727 5.235 -12.879 1.00 92.94 88 ASP A CA 1
ATOM 719 C C . ASP A 1 88 ? 14.187 3.941 -12.257 1.00 92.94 88 ASP A C 1
ATOM 721 O O . ASP A 1 88 ? 13.069 3.928 -11.739 1.00 92.94 88 ASP A O 1
ATOM 725 N N . ALA A 1 89 ? 14.995 2.876 -12.212 1.00 93.44 89 ALA A N 1
ATOM 726 C CA . ALA A 1 89 ? 14.612 1.622 -11.571 1.00 93.44 89 ALA A CA 1
ATOM 727 C C . ALA A 1 89 ? 14.339 1.789 -10.067 1.00 93.44 89 ALA A C 1
ATOM 729 O O . ALA A 1 89 ? 13.327 1.302 -9.565 1.00 93.44 89 ALA A O 1
ATOM 730 N N . ILE A 1 90 ? 15.200 2.508 -9.338 1.00 94.62 90 ILE A N 1
ATOM 731 C CA . ILE A 1 90 ? 14.980 2.788 -7.909 1.00 94.62 90 ILE A CA 1
ATOM 732 C C . ILE A 1 90 ? 13.659 3.537 -7.721 1.00 94.62 90 ILE A C 1
ATOM 734 O O . ILE A 1 90 ? 12.830 3.128 -6.910 1.00 94.62 90 ILE A O 1
ATOM 738 N N . ARG A 1 91 ? 13.432 4.595 -8.508 1.00 95.19 91 ARG A N 1
ATOM 739 C CA . ARG A 1 91 ? 12.213 5.403 -8.424 1.00 95.19 91 ARG A CA 1
ATOM 740 C C . ARG A 1 91 ? 10.957 4.573 -8.689 1.00 95.19 91 ARG A C 1
ATOM 742 O O . ARG A 1 91 ? 10.017 4.638 -7.902 1.00 95.19 91 ARG A O 1
ATOM 749 N N . LEU A 1 92 ? 10.938 3.798 -9.773 1.00 95.38 92 LEU A N 1
ATOM 750 C CA . LEU A 1 92 ? 9.793 2.961 -10.143 1.00 95.38 92 LEU A CA 1
ATOM 751 C C . LEU A 1 92 ? 9.508 1.892 -9.088 1.00 95.38 92 LEU A C 1
ATOM 753 O O . LEU A 1 92 ? 8.347 1.665 -8.752 1.00 95.38 92 LEU A O 1
ATOM 757 N N . ARG A 1 93 ? 10.554 1.281 -8.517 1.00 94.81 93 ARG A N 1
ATOM 758 C CA . ARG A 1 93 ? 10.409 0.307 -7.431 1.00 94.81 93 ARG A CA 1
ATOM 759 C C . ARG A 1 93 ? 9.794 0.944 -6.189 1.00 94.81 93 ARG A C 1
ATOM 761 O O . ARG A 1 93 ? 8.824 0.414 -5.661 1.00 94.81 93 ARG A O 1
ATOM 768 N N . THR A 1 94 ? 10.294 2.104 -5.764 1.00 94.94 94 THR A N 1
ATOM 769 C CA . THR A 1 94 ? 9.732 2.825 -4.614 1.00 94.94 94 THR A CA 1
ATOM 770 C C . THR A 1 94 ? 8.273 3.218 -4.839 1.00 94.94 94 THR A C 1
ATOM 772 O O . THR A 1 94 ? 7.467 3.103 -3.916 1.00 94.94 94 THR A O 1
ATOM 775 N N . ILE A 1 95 ? 7.914 3.659 -6.050 1.00 94.62 95 ILE A N 1
ATOM 776 C CA . ILE A 1 95 ? 6.521 3.979 -6.389 1.00 94.62 95 ILE A CA 1
ATOM 777 C C . ILE A 1 95 ? 5.658 2.721 -6.275 1.00 94.62 95 ILE A C 1
ATOM 779 O O . ILE A 1 95 ? 4.688 2.740 -5.523 1.00 94.62 95 ILE A O 1
ATOM 783 N N . ALA A 1 96 ? 6.034 1.624 -6.939 1.00 94.38 96 ALA A N 1
ATOM 784 C CA . ALA A 1 96 ? 5.277 0.374 -6.900 1.00 94.38 96 ALA A CA 1
ATOM 785 C C . ALA A 1 96 ? 5.070 -0.131 -5.461 1.00 94.38 96 ALA A C 1
ATOM 787 O O . ALA A 1 96 ? 3.933 -0.352 -5.057 1.00 94.38 96 ALA A O 1
ATOM 788 N N . GLU A 1 97 ? 6.135 -0.204 -4.654 1.00 94.81 97 GLU A N 1
ATOM 789 C CA . GLU A 1 97 ? 6.063 -0.623 -3.245 1.00 94.81 97 GLU A CA 1
ATOM 790 C C . GLU A 1 97 ? 5.165 0.296 -2.402 1.00 94.81 97 GLU A C 1
ATOM 792 O O . GLU A 1 97 ? 4.448 -0.155 -1.506 1.00 94.81 97 GLU A O 1
ATOM 797 N N . THR A 1 98 ? 5.188 1.604 -2.672 1.00 94.06 98 THR A N 1
ATOM 798 C CA . THR A 1 98 ? 4.326 2.565 -1.972 1.00 94.06 98 THR A CA 1
ATOM 799 C C . THR A 1 98 ? 2.863 2.334 -2.326 1.00 94.06 98 THR A C 1
ATOM 801 O O . THR A 1 98 ? 2.018 2.298 -1.433 1.00 94.06 98 THR A O 1
ATOM 804 N N . LEU A 1 99 ? 2.553 2.148 -3.610 1.00 94.00 99 LEU A N 1
ATOM 805 C CA . LEU A 1 99 ? 1.187 1.907 -4.067 1.00 94.00 99 LEU A CA 1
ATOM 806 C C . LEU A 1 99 ? 0.650 0.556 -3.574 1.00 94.00 99 LEU A C 1
ATOM 808 O O . LEU A 1 99 ? -0.505 0.482 -3.162 1.00 94.00 99 LEU A O 1
ATOM 812 N N . GLU A 1 100 ? 1.488 -0.482 -3.531 1.00 93.62 100 GL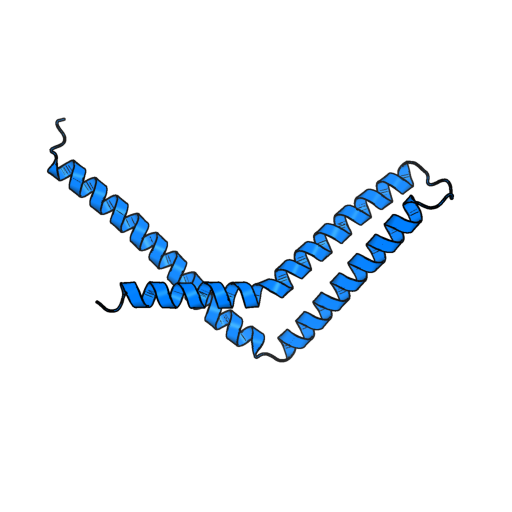U A N 1
ATOM 813 C CA . GLU A 1 100 ? 1.150 -1.786 -2.942 1.00 93.62 100 GLU A CA 1
ATOM 814 C C . GLU A 1 100 ? 0.764 -1.645 -1.463 1.00 93.62 100 GLU A C 1
ATOM 816 O O . GLU A 1 100 ? -0.282 -2.135 -1.039 1.00 93.62 100 GLU A O 1
ATOM 821 N N . ARG A 1 101 ? 1.531 -0.873 -0.683 1.00 90.88 101 ARG A N 1
ATOM 822 C CA . ARG A 1 101 ? 1.182 -0.587 0.720 1.00 90.88 101 ARG A CA 1
ATOM 823 C C . ARG A 1 101 ? -0.131 0.178 0.863 1.00 90.88 101 ARG A C 1
ATOM 825 O O . ARG A 1 101 ? -0.869 -0.063 1.815 1.00 90.88 101 ARG A O 1
ATOM 832 N N . VAL A 1 102 ? -0.424 1.107 -0.048 1.00 89.50 102 VAL A N 1
ATOM 833 C CA . VAL A 1 102 ? -1.697 1.848 -0.047 1.00 89.50 102 VAL A CA 1
ATOM 834 C C . VAL A 1 102 ? -2.870 0.914 -0.355 1.00 89.50 102 VAL A C 1
ATOM 836 O O . VAL A 1 102 ? -3.903 1.021 0.304 1.00 89.50 102 VAL A O 1
ATOM 839 N N . LEU A 1 103 ? -2.707 -0.029 -1.290 1.00 89.31 103 LEU A N 1
ATOM 840 C CA . LEU A 1 103 ? -3.714 -1.053 -1.591 1.00 89.31 103 LEU A CA 1
ATOM 841 C C . LEU A 1 103 ? -4.009 -1.957 -0.384 1.00 89.31 103 LEU A C 1
ATOM 843 O O . LEU A 1 103 ? -5.163 -2.298 -0.138 1.00 89.31 103 LEU A O 1
ATOM 847 N N . GLU A 1 104 ? -2.986 -2.328 0.387 1.00 87.38 104 GLU A N 1
ATOM 848 C CA . GLU A 1 104 ? -3.126 -3.202 1.562 1.00 87.38 104 GLU A CA 1
ATOM 849 C C . GLU A 1 104 ? -3.651 -2.480 2.815 1.00 87.38 104 GLU A C 1
ATOM 851 O O . GLU A 1 104 ? -4.140 -3.117 3.757 1.00 87.38 104 GLU A O 1
ATOM 856 N N . LEU A 1 105 ? -3.560 -1.147 2.847 1.00 85.62 105 LEU A N 1
ATOM 857 C CA . LEU A 1 105 ? -3.850 -0.337 4.028 1.00 85.62 105 LEU A CA 1
ATOM 858 C C . LEU A 1 105 ? -5.265 -0.554 4.597 1.00 85.62 105 LEU A C 1
ATOM 860 O O . LEU A 1 105 ? -5.358 -0.763 5.809 1.00 85.62 105 LEU A O 1
ATOM 864 N N . PRO A 1 106 ? -6.360 -0.560 3.806 1.00 83.69 106 PRO A N 1
ATOM 865 C CA . PRO A 1 106 ? -7.707 -0.749 4.348 1.00 83.69 106 PRO A CA 1
ATOM 866 C C . PRO A 1 106 ? -7.872 -2.100 5.043 1.00 83.69 106 PRO A C 1
ATOM 868 O O . PRO A 1 106 ? -8.429 -2.169 6.138 1.00 83.69 106 PRO A O 1
ATOM 871 N N . THR A 1 107 ? -7.334 -3.166 4.446 1.00 84.25 107 THR A N 1
ATOM 872 C CA . THR A 1 107 ? -7.355 -4.510 5.033 1.00 84.25 107 THR A CA 1
ATOM 873 C C . THR A 1 107 ? -6.583 -4.529 6.349 1.00 84.25 107 THR A C 1
ATOM 875 O O . THR A 1 107 ? -7.104 -5.001 7.359 1.00 84.25 107 THR A O 1
ATOM 878 N N . SER A 1 108 ? -5.386 -3.928 6.375 1.00 85.88 108 SER A N 1
ATOM 879 C CA . SER A 1 108 ? -4.572 -3.825 7.591 1.00 85.88 108 SER A CA 1
ATOM 880 C C . SER A 1 108 ? -5.273 -3.037 8.701 1.00 85.88 108 SER A C 1
ATOM 882 O O . SER A 1 108 ? -5.246 -3.447 9.863 1.00 85.88 108 SER A O 1
ATOM 884 N N . LEU A 1 109 ? -5.915 -1.913 8.363 1.00 85.19 109 LEU A N 1
ATOM 885 C CA . LEU A 1 109 ? -6.682 -1.103 9.312 1.00 85.19 109 LEU A CA 1
ATOM 886 C C . LEU A 1 109 ? -7.876 -1.877 9.866 1.00 85.19 109 LEU A C 1
ATOM 888 O O . LEU A 1 109 ? -8.117 -1.834 11.073 1.00 85.19 109 LEU A O 1
ATOM 892 N N . ARG A 1 110 ? -8.578 -2.628 9.009 1.00 83.44 110 ARG A N 1
ATOM 893 C CA . ARG A 1 110 ? -9.710 -3.453 9.426 1.00 83.44 110 ARG A CA 1
ATOM 8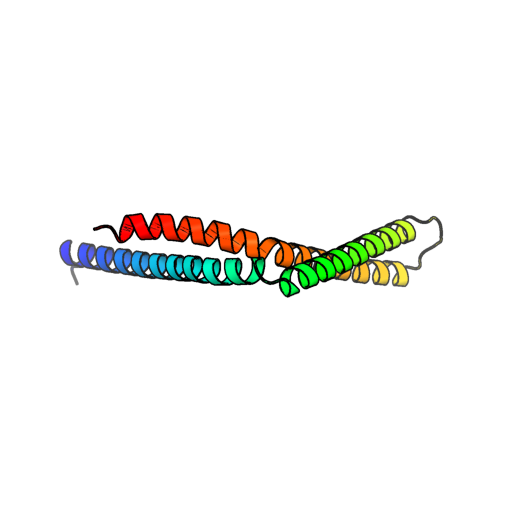94 C C . ARG A 1 110 ? -9.284 -4.516 10.438 1.00 83.44 110 ARG A C 1
ATOM 896 O O . ARG A 1 110 ? -9.828 -4.563 11.535 1.00 83.44 110 ARG A O 1
ATOM 903 N N . GLU A 1 111 ? -8.264 -5.307 10.112 1.00 84.94 111 GLU A N 1
ATOM 904 C CA . GLU A 1 111 ? -7.761 -6.369 10.994 1.00 84.94 111 GLU A CA 1
ATOM 905 C C . GLU A 1 111 ? -7.216 -5.829 12.323 1.00 84.94 111 GLU A C 1
ATOM 907 O O . GLU A 1 111 ? -7.428 -6.421 13.384 1.00 84.94 111 GLU A O 1
ATOM 912 N N . LYS A 1 112 ? -6.488 -4.705 12.285 1.00 85.50 112 LYS A N 1
ATOM 913 C CA . LYS A 1 112 ? -5.937 -4.083 13.496 1.00 85.50 112 LYS A CA 1
ATOM 914 C C . LYS A 1 112 ? -7.033 -3.515 14.390 1.00 85.50 112 LYS A C 1
ATOM 916 O O . LYS A 1 112 ? -6.937 -3.673 15.605 1.00 85.50 112 LYS A O 1
ATOM 921 N N . GLY A 1 113 ? -8.056 -2.879 13.824 1.00 82.56 113 GLY A N 1
ATOM 922 C CA . GLY A 1 113 ? -9.150 -2.335 14.623 1.00 82.56 113 GLY A CA 1
ATOM 923 C C . GLY A 1 113 ? -10.104 -3.399 15.164 1.00 82.56 113 GLY A C 1
ATOM 924 O O . GLY A 1 113 ? -10.537 -3.262 16.306 1.00 82.56 113 GLY A O 1
ATOM 925 N N . GLU A 1 114 ? -10.329 -4.506 14.443 1.00 86.25 114 GLU A N 1
ATOM 926 C CA . GLU A 1 114 ? -11.063 -5.666 14.974 1.00 86.25 114 GLU A CA 1
ATOM 927 C C . GLU A 1 114 ? -10.356 -6.232 16.214 1.00 86.25 114 GLU A C 1
ATOM 929 O O . GLU A 1 114 ? -10.956 -6.330 17.285 1.00 86.25 114 GLU A O 1
ATOM 934 N N . LYS A 1 115 ? -9.040 -6.470 16.121 1.00 86.50 115 LYS A N 1
ATOM 935 C CA . LYS A 1 115 ? -8.226 -6.894 17.274 1.00 86.50 115 LYS A CA 1
ATOM 936 C C . LYS A 1 115 ? -8.270 -5.877 18.413 1.00 86.50 115 LYS A C 1
ATOM 938 O O . LYS A 1 115 ? -8.382 -6.255 19.577 1.00 86.50 115 LYS A O 1
ATOM 943 N N . ALA A 1 116 ? -8.180 -4.585 18.097 1.00 85.44 116 ALA A N 1
ATOM 944 C CA . ALA A 1 116 ? -8.218 -3.537 19.108 1.00 85.44 116 ALA A CA 1
ATOM 945 C C . ALA A 1 116 ? -9.566 -3.485 19.838 1.00 85.44 116 ALA A C 1
ATOM 947 O O . ALA A 1 116 ? -9.599 -3.316 21.055 1.00 85.44 116 ALA A O 1
ATOM 948 N N . ARG A 1 117 ? -10.670 -3.692 19.119 1.00 85.62 117 ARG A N 1
ATOM 949 C CA . ARG A 1 117 ? -12.019 -3.777 19.681 1.00 85.62 117 ARG A CA 1
ATOM 950 C C . ARG A 1 117 ? -12.166 -4.948 20.646 1.00 85.62 117 ARG A C 1
ATOM 952 O O . ARG A 1 117 ? -12.737 -4.761 21.717 1.00 85.62 117 ARG A O 1
ATOM 959 N N . ASP A 1 118 ? -11.665 -6.125 20.286 1.00 88.00 118 ASP A N 1
ATOM 960 C CA . ASP A 1 118 ? -11.747 -7.315 21.142 1.00 88.00 118 ASP A CA 1
ATOM 961 C C . ASP A 1 118 ? -10.939 -7.140 22.432 1.00 88.00 118 ASP A C 1
ATOM 963 O O . ASP A 1 118 ? -11.410 -7.472 23.525 1.00 88.00 118 ASP A O 1
ATOM 967 N N . ILE A 1 119 ? -9.759 -6.520 22.329 1.00 86.50 119 ILE A N 1
ATOM 968 C CA . ILE A 1 119 ? -8.963 -6.147 23.500 1.00 86.50 119 ILE A CA 1
ATOM 969 C C . ILE A 1 119 ? -9.741 -5.141 24.351 1.00 86.50 119 ILE A C 1
ATOM 971 O O . ILE A 1 119 ? -9.946 -5.386 25.535 1.00 86.50 119 ILE A O 1
ATOM 975 N N . LEU A 1 120 ? -10.235 -4.044 23.768 1.00 86.69 120 LEU A N 1
ATOM 976 C CA . LEU A 1 120 ? -10.971 -3.017 24.511 1.00 86.69 120 LEU A CA 1
ATOM 977 C C . LEU A 1 120 ? -12.191 -3.591 25.235 1.00 86.69 120 LEU A C 1
ATOM 979 O O . LEU A 1 120 ? -12.363 -3.300 26.412 1.00 86.69 120 LEU A O 1
ATOM 983 N N . ARG A 1 121 ? -12.973 -4.467 24.589 1.00 87.62 121 ARG A N 1
ATOM 984 C CA . ARG A 1 121 ? -14.109 -5.165 25.219 1.00 87.62 121 ARG A CA 1
ATOM 985 C C . ARG A 1 121 ? -13.710 -5.933 26.474 1.00 87.62 121 ARG A C 1
ATOM 987 O O . ARG A 1 121 ? -14.471 -5.931 27.435 1.00 87.62 121 ARG A O 1
ATOM 994 N N . THR A 1 122 ? -12.533 -6.551 26.475 1.00 84.31 122 THR A N 1
ATOM 995 C CA . THR A 1 122 ? -12.004 -7.291 27.631 1.00 84.31 122 THR A CA 1
ATOM 996 C C . THR A 1 122 ? -11.655 -6.357 28.796 1.00 84.31 122 THR A C 1
ATOM 998 O O . THR A 1 122 ? -11.787 -6.745 29.947 1.00 84.31 122 THR A O 1
ATOM 1001 N N . TYR A 1 123 ? -11.248 -5.117 28.508 1.00 73.69 123 TYR A N 1
ATOM 1002 C CA . TYR A 1 123 ? -10.881 -4.111 29.514 1.00 73.69 123 TYR A CA 1
ATOM 1003 C C . TYR A 1 123 ? -12.026 -3.169 29.922 1.00 73.69 123 TYR A C 1
ATOM 1005 O O . TYR A 1 123 ? -11.873 -2.432 30.891 1.00 73.69 123 TYR A O 1
ATOM 1013 N N . THR A 1 124 ? -13.142 -3.144 29.186 1.00 65.94 124 THR A N 1
ATOM 1014 C CA . THR A 1 124 ? -14.310 -2.285 29.469 1.00 65.94 124 THR A CA 1
ATOM 1015 C C . THR A 1 124 ? -15.570 -3.054 29.877 1.00 65.94 124 THR A C 1
ATOM 1017 O O . THR A 1 124 ? -16.625 -2.435 29.970 1.00 65.94 124 THR A O 1
ATOM 1020 N N . SER A 1 125 ? -15.503 -4.382 30.035 1.00 56.31 125 SER A N 1
ATOM 1021 C CA . SER A 1 125 ? -16.638 -5.208 30.503 1.00 56.31 125 SER A CA 1
ATOM 102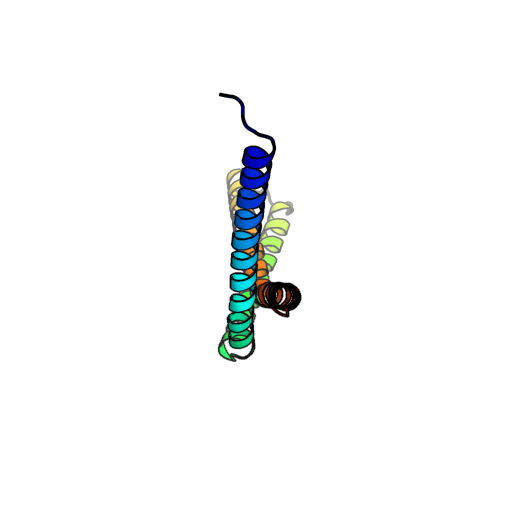2 C C . SER A 1 125 ? -16.638 -5.470 32.021 1.00 56.31 125 SER A C 1
ATOM 1024 O O . SER A 1 125 ? -17.409 -6.312 32.472 1.00 56.31 125 SER A O 1
ATOM 1026 N N . ASP A 1 126 ? -15.820 -4.735 32.780 1.00 39.91 126 ASP A N 1
ATOM 1027 C CA . ASP A 1 126 ? -15.919 -4.559 34.240 1.00 39.91 126 ASP A CA 1
ATOM 1028 C C . ASP A 1 126 ? -16.460 -3.150 34.550 1.00 39.91 126 ASP A C 1
ATOM 1030 O O . ASP A 1 126 ? -17.146 -2.984 35.585 1.00 39.91 126 ASP A O 1
#

Secondary structure (DSSP, 8-state):
----HHHHHHHHHHHHHHHHHHHHHHHHHHHHHHHHHHHHHH-HHHHHHHHHHHHHHHHHHHHHHHHHHHHHSSS---HHHHHHHHHHHHHHHHHHHHHHHHHHHHHHHHHHHHHHHHHHHHHH--

Foldseek 3Di:
DDQDPVNVVVVVVVVVVVVVVVVLVVLVVLLVLLVVLVVLVPDPVSVVVLVVLVVLLVVLVVLLVVLVCVVPDPPDQDPVRVVVSVVSNVVSVVSNVVSVCVSCVSVVSNVSNVVSVVVVCVVPVD

Radius of gyration: 25.28 Å; chains: 1; bounding box: 46×19×79 Å

pLDDT: mean 84.14, std 9.61, range [39.91, 96.38]

Organism: NCBI:txid1703774

Sequence (126 aa):
MSYSYETWNEGQRKQLRGRLDERLGELRLAQQAEVAAKLLTEDSHWNAFLQILQTEINYCRDRLRQIEERVCSAAVVSSDEVQSLRMDAIRLRTIAETLERVLELPTSLREKGEKARDILRTYTSD